Protein AF-I4A085-F1 (afdb_monomer_lite)

Organism: Ornithobacterium rhinotracheale (strain ATCC 51463 / DSM 15997 / CCUG 23171 / CIP 104009 / LMG 9086) (NCBI:txid867902)

Sequence (46 aa):
MQSTFAELNMMLADMPKVGYKKKEPKRLNNIDELAEWLGAEEIERE

Radius of gyration: 17.61 Å; chains: 1; bounding box: 33×36×41 Å

Foldseek 3Di:
DDDDPVRVVVVVVPPPCPVPPPDPDDDDDDDVSVCVVVVPDDPPDD

Structure (mmCIF, N/CA/C/O backbone):
data_AF-I4A085-F1
#
_entry.id   AF-I4A085-F1
#
loop_
_atom_site.group_PDB
_atom_site.id
_atom_site.type_symbol
_atom_site.label_atom_id
_atom_site.label_alt_id
_atom_site.label_comp_id
_atom_site.label_asym_id
_atom_site.label_entity_id
_atom_site.label_seq_id
_atom_site.pdbx_PDB_ins_code
_atom_site.Cartn_x
_atom_site.Cartn_y
_atom_site.Cartn_z
_atom_site.occupancy
_atom_site.B_iso_or_equiv
_atom_site.auth_seq_id
_atom_site.auth_comp_id
_atom_site.auth_asym_id
_atom_site.auth_atom_id
_atom_site.pdbx_PDB_model_num
ATOM 1 N N . MET A 1 1 ? 13.561 -24.032 -2.068 1.00 57.78 1 MET A N 1
ATOM 2 C CA . MET A 1 1 ? 14.446 -23.399 -3.068 1.00 57.78 1 MET A CA 1
ATOM 3 C C . MET A 1 1 ? 14.472 -21.915 -2.739 1.00 57.78 1 MET A C 1
ATOM 5 O O . MET A 1 1 ? 13.407 -21.317 -2.750 1.00 57.78 1 MET A O 1
ATOM 9 N N . GLN A 1 2 ? 15.611 -21.362 -2.314 1.00 68.94 2 GLN A N 1
ATOM 10 C CA . GLN A 1 2 ? 15.755 -19.923 -2.052 1.00 68.94 2 GLN A CA 1
ATOM 11 C C . GLN A 1 2 ? 16.457 -19.294 -3.253 1.00 68.94 2 GLN A C 1
ATOM 13 O O . GLN A 1 2 ? 17.528 -19.765 -3.628 1.00 68.94 2 GLN A O 1
ATOM 18 N N . SER A 1 3 ? 15.846 -18.280 -3.863 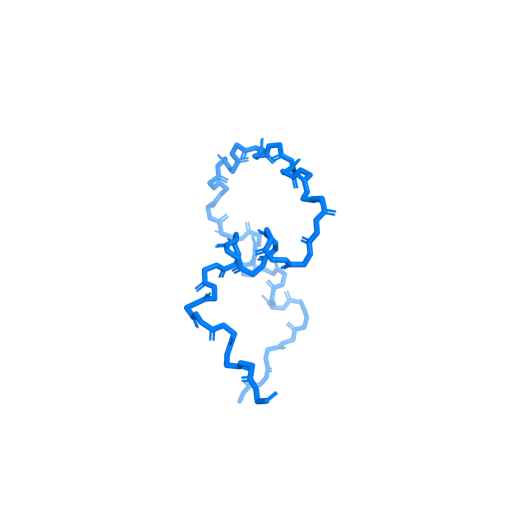1.00 71.19 3 SER A N 1
ATOM 19 C CA . SER A 1 3 ? 16.463 -17.532 -4.961 1.00 71.19 3 SER A CA 1
ATOM 20 C 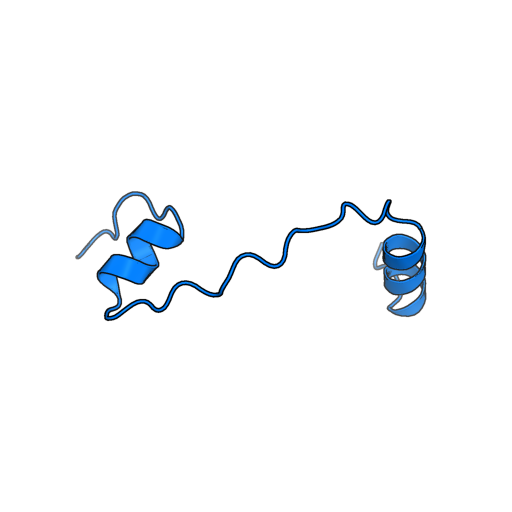C . SER A 1 3 ? 17.527 -16.578 -4.432 1.00 71.19 3 SER A C 1
ATOM 22 O O . SER A 1 3 ? 17.377 -15.995 -3.355 1.00 71.19 3 SER A O 1
ATOM 24 N N . THR A 1 4 ? 18.606 -16.410 -5.189 1.00 85.12 4 THR A N 1
ATOM 25 C CA . THR A 1 4 ? 19.675 -15.474 -4.831 1.00 85.12 4 THR A CA 1
ATOM 26 C C . THR A 1 4 ? 19.236 -14.028 -5.071 1.00 85.12 4 THR A C 1
ATOM 28 O O . THR A 1 4 ? 18.369 -13.743 -5.897 1.00 85.12 4 THR A O 1
ATOM 31 N N . PHE A 1 5 ? 19.861 -13.076 -4.373 1.00 83.19 5 PHE A N 1
ATOM 32 C CA . PHE A 1 5 ? 19.587 -11.646 -4.570 1.00 83.19 5 PHE A CA 1
ATOM 33 C C . PHE A 1 5 ? 19.779 -11.203 -6.033 1.00 83.19 5 PHE A C 1
ATOM 35 O O . PHE A 1 5 ? 19.050 -10.348 -6.532 1.00 83.19 5 PHE A O 1
ATOM 42 N N . ALA A 1 6 ? 20.730 -11.816 -6.744 1.00 84.31 6 ALA A N 1
ATOM 43 C CA . ALA A 1 6 ? 20.967 -11.554 -8.159 1.00 84.31 6 ALA A CA 1
ATOM 44 C C . ALA A 1 6 ? 19.803 -12.028 -9.045 1.00 84.31 6 ALA A C 1
ATOM 46 O O . ALA A 1 6 ? 19.371 -11.289 -9.926 1.00 84.31 6 ALA A O 1
ATOM 47 N N . GLU A 1 7 ? 19.257 -13.216 -8.778 1.00 84.94 7 GLU A 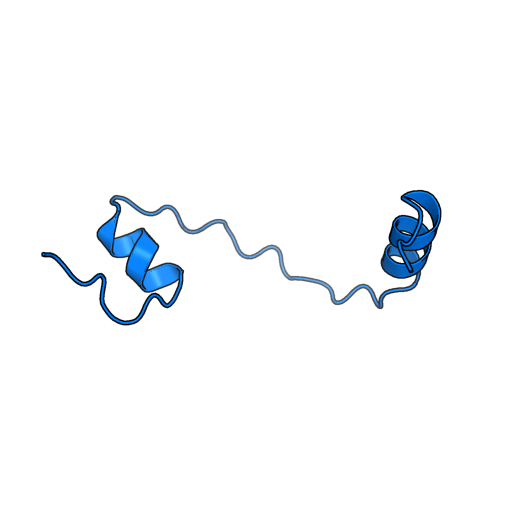N 1
ATOM 48 C CA . GLU A 1 7 ? 18.108 -13.763 -9.511 1.00 84.94 7 GLU A CA 1
ATOM 49 C C . GLU A 1 7 ? 16.854 -12.907 -9.314 1.00 84.94 7 GLU A C 1
ATOM 51 O O . GLU A 1 7 ? 16.153 -12.613 -10.279 1.00 84.94 7 GLU A O 1
ATOM 56 N N . LEU A 1 8 ? 16.612 -12.431 -8.087 1.00 84.38 8 LEU A N 1
ATOM 57 C CA . LEU A 1 8 ? 15.504 -11.514 -7.802 1.00 84.38 8 LEU A CA 1
ATOM 58 C C . LEU A 1 8 ? 15.629 -10.210 -8.601 1.00 84.38 8 LEU A C 1
ATOM 60 O O . LEU A 1 8 ? 14.648 -9.739 -9.174 1.00 84.38 8 LEU A O 1
ATOM 64 N N . ASN A 1 9 ? 16.837 -9.648 -8.696 1.00 84.00 9 ASN A N 1
ATOM 65 C CA . ASN A 1 9 ? 17.073 -8.430 -9.471 1.00 84.00 9 ASN A CA 1
ATOM 66 C C . ASN A 1 9 ? 16.883 -8.640 -10.980 1.00 84.00 9 ASN A C 1
ATOM 68 O O . ASN A 1 9 ? 16.356 -7.750 -11.644 1.00 84.00 9 ASN A O 1
ATOM 72 N N . MET A 1 10 ? 17.270 -9.800 -11.521 1.00 85.50 10 MET A N 1
ATOM 73 C CA . MET A 1 10 ? 17.027 -10.135 -12.930 1.00 85.50 10 MET A CA 1
ATOM 74 C C . MET A 1 10 ? 15.527 -10.252 -13.225 1.00 85.50 10 MET A C 1
ATOM 76 O O . MET A 1 10 ? 15.041 -9.645 -14.175 1.00 85.50 10 MET A O 1
ATOM 80 N N . MET A 1 11 ? 14.772 -10.931 -12.356 1.00 82.69 11 MET A N 1
ATOM 81 C CA . MET A 1 11 ? 13.314 -11.038 -12.493 1.00 82.69 11 MET A CA 1
ATOM 82 C C . MET A 1 11 ? 12.618 -9.669 -12.437 1.00 82.69 11 MET A C 1
ATOM 84 O O . MET A 1 11 ? 11.672 -9.424 -13.182 1.00 82.69 11 MET A O 1
ATOM 88 N N . LEU A 1 12 ? 13.092 -8.757 -11.580 1.00 77.44 12 LEU A N 1
ATOM 89 C CA . LEU A 1 12 ? 12.579 -7.384 -11.505 1.0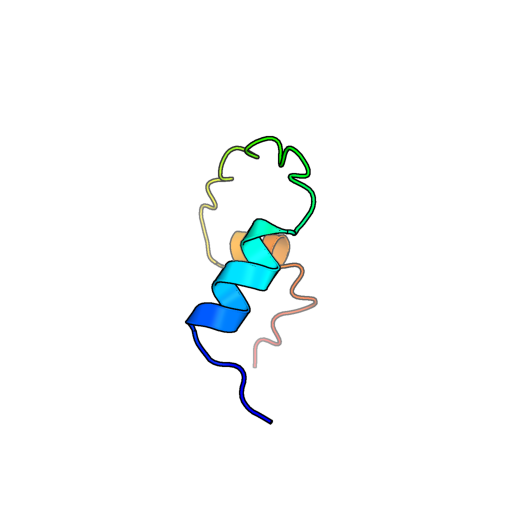0 77.44 12 LEU A CA 1
ATOM 90 C C . LEU A 1 12 ? 12.944 -6.542 -12.736 1.00 77.44 12 LEU A C 1
ATOM 92 O O . LEU A 1 12 ? 12.170 -5.666 -13.119 1.00 77.44 12 LEU A O 1
ATOM 96 N N . ALA A 1 13 ? 14.105 -6.786 -13.349 1.00 78.69 13 ALA A N 1
ATOM 97 C CA . ALA A 1 13 ? 14.552 -6.068 -14.540 1.00 78.69 13 ALA A CA 1
ATOM 98 C C . ALA A 1 13 ? 13.728 -6.427 -15.790 1.00 78.69 13 ALA A C 1
ATOM 100 O O . ALA A 1 13 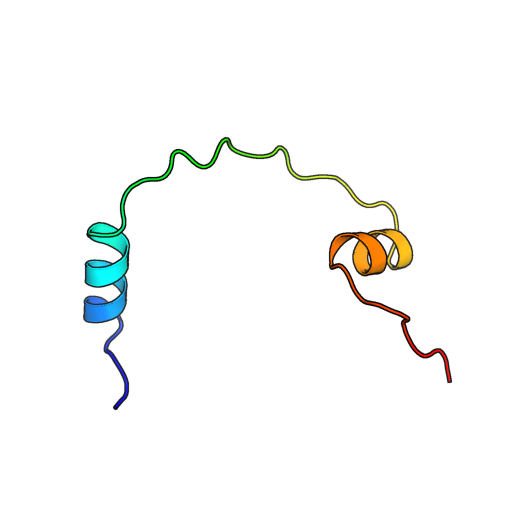? 13.449 -5.541 -16.601 1.00 78.69 13 ALA A O 1
ATOM 101 N N . ASP A 1 14 ? 13.307 -7.689 -15.903 1.00 73.06 14 ASP A N 1
ATOM 102 C CA . ASP A 1 14 ? 12.490 -8.200 -17.013 1.00 73.06 14 ASP A CA 1
ATOM 103 C C . ASP A 1 14 ? 10.985 -7.948 -16.827 1.00 73.06 14 ASP A C 1
ATOM 105 O O . ASP A 1 14 ? 10.190 -8.151 -17.750 1.00 73.06 14 ASP A O 1
ATOM 109 N N . MET A 1 15 ? 10.566 -7.478 -15.647 1.00 73.44 15 MET A N 1
ATOM 110 C CA . MET A 1 15 ? 9.169 -7.151 -15.394 1.00 73.44 15 MET A CA 1
ATOM 111 C C . MET A 1 15 ? 8.748 -5.971 -16.289 1.00 73.44 15 MET A C 1
ATOM 113 O O . MET A 1 15 ? 9.443 -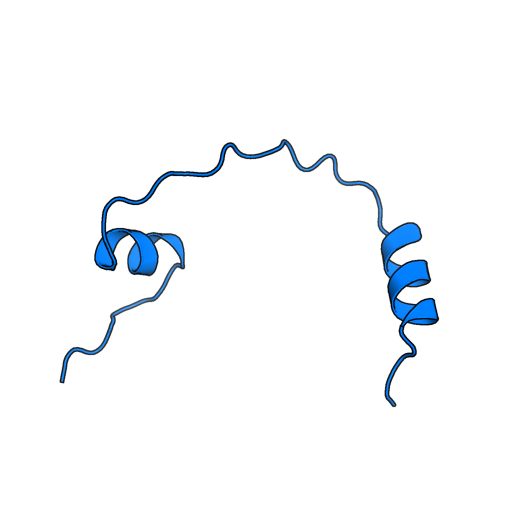4.947 -16.327 1.00 73.44 15 MET A O 1
ATOM 117 N N . PRO A 1 16 ? 7.611 -6.061 -17.009 1.00 73.44 16 PRO A N 1
ATOM 118 C CA . PRO A 1 16 ? 7.130 -4.953 -17.817 1.00 73.44 16 PRO A CA 1
ATOM 119 C C . PRO A 1 16 ? 7.025 -3.717 -16.932 1.00 73.44 16 PRO A C 1
ATOM 121 O O . PRO A 1 16 ? 6.364 -3.744 -15.891 1.00 73.44 16 PRO A O 1
ATOM 124 N N . LYS A 1 17 ? 7.690 -2.631 -17.346 1.00 70.00 17 LYS A N 1
ATOM 125 C CA . LYS A 1 17 ? 7.588 -1.321 -16.701 1.00 70.00 17 LYS A CA 1
ATOM 126 C C . LYS A 1 17 ? 6.179 -0.794 -16.941 1.00 70.00 17 LYS A C 1
ATOM 128 O O . LYS A 1 17 ? 5.960 0.077 -17.778 1.00 70.00 17 LYS A O 1
ATOM 133 N N . VAL A 1 18 ? 5.204 -1.341 -16.218 1.00 67.06 18 VAL A N 1
ATOM 134 C CA . VAL A 1 18 ? 3.942 -0.664 -15.971 1.00 67.06 18 VAL A CA 1
ATOM 135 C C . VAL A 1 18 ? 4.354 0.689 -15.432 1.00 67.06 18 VAL A C 1
ATOM 137 O O . VAL A 1 18 ? 5.020 0.779 -14.401 1.00 67.06 18 VAL A O 1
ATOM 140 N N . GLY A 1 19 ? 4.073 1.736 -16.205 1.00 60.19 19 GLY A N 1
ATOM 141 C CA . GLY A 1 19 ? 4.251 3.104 -15.765 1.00 60.19 19 GLY A CA 1
ATOM 142 C C . GLY A 1 19 ? 3.331 3.298 -14.577 1.00 60.19 19 GLY A C 1
ATOM 143 O O . GLY A 1 19 ? 2.199 3.747 -14.738 1.00 60.19 19 GLY A O 1
ATOM 144 N N . TYR A 1 20 ? 3.787 2.896 -13.392 1.00 62.06 20 TYR A N 1
ATOM 145 C CA . TYR A 1 20 ? 3.156 3.231 -12.141 1.00 62.06 20 TYR A CA 1
ATOM 146 C C . TYR A 1 20 ? 3.176 4.749 -12.133 1.00 62.06 20 TYR A C 1
ATOM 148 O O . TYR A 1 20 ? 4.218 5.369 -11.907 1.00 62.06 20 TYR A O 1
ATOM 156 N N . LYS A 1 21 ? 2.034 5.362 -12.475 1.00 62.94 21 LYS A N 1
ATOM 157 C CA . LYS A 1 21 ? 1.816 6.772 -12.184 1.00 62.94 21 LYS A CA 1
ATOM 158 C C . LYS A 1 21 ? 2.196 6.893 -10.723 1.00 62.94 21 LYS A C 1
ATOM 160 O O . LYS A 1 21 ? 1.615 6.179 -9.904 1.00 62.94 21 LYS A O 1
ATOM 165 N N . LYS A 1 22 ? 3.222 7.694 -10.427 1.00 62.38 22 LYS A N 1
ATOM 166 C CA . LYS A 1 22 ? 3.598 8.008 -9.052 1.00 62.38 22 LYS A CA 1
ATOM 167 C C . LYS A 1 22 ? 2.322 8.533 -8.407 1.00 62.38 22 LYS A C 1
ATOM 169 O O . LYS A 1 22 ? 1.916 9.656 -8.687 1.00 62.38 22 LYS A O 1
ATOM 174 N N . LYS A 1 23 ? 1.617 7.677 -7.668 1.00 66.12 23 LYS A N 1
ATOM 175 C CA . LYS A 1 23 ? 0.492 8.113 -6.857 1.00 66.12 23 LYS A CA 1
ATOM 176 C C . LYS A 1 23 ? 1.139 8.989 -5.802 1.00 66.12 23 LYS A C 1
ATOM 178 O O . LYS A 1 23 ? 2.107 8.560 -5.172 1.00 66.12 23 LYS A O 1
ATOM 183 N N . GLU A 1 24 ? 0.692 10.233 -5.699 1.00 71.44 24 GLU A N 1
ATOM 184 C CA . GLU A 1 24 ? 1.192 11.099 -4.643 1.00 71.44 24 GLU A CA 1
ATOM 185 C C . GLU A 1 24 ? 0.957 10.404 -3.296 1.00 71.44 24 GLU A C 1
ATOM 187 O O . GLU A 1 24 ? -0.105 9.799 -3.099 1.00 71.44 24 GLU A O 1
ATOM 192 N N . PRO A 1 25 ? 1.950 10.409 -2.395 1.00 73.44 25 PRO A N 1
ATOM 193 C CA . PRO A 1 25 ? 1.787 9.791 -1.093 1.00 73.44 25 PRO A CA 1
ATOM 194 C C . PRO A 1 25 ? 0.646 10.497 -0.356 1.00 73.44 25 PRO A C 1
ATOM 196 O O . PRO A 1 25 ? 0.717 11.698 -0.088 1.00 73.44 25 PRO A O 1
ATOM 199 N N . LYS A 1 26 ? -0.414 9.752 -0.027 1.00 77.25 26 LYS A N 1
ATOM 200 C CA . LYS A 1 26 ? -1.496 10.255 0.821 1.00 77.25 26 LYS A CA 1
ATOM 201 C C . LYS A 1 26 ? -0.923 10.456 2.224 1.00 77.25 26 LYS A C 1
ATOM 203 O O . LYS A 1 26 ? -0.418 9.510 2.823 1.00 77.25 26 LYS A O 1
ATOM 208 N N . ARG A 1 27 ? -0.967 11.687 2.739 1.00 81.06 27 ARG A N 1
ATOM 209 C CA . ARG A 1 27 ? -0.667 11.951 4.152 1.00 81.06 27 ARG A CA 1
ATOM 210 C C . ARG A 1 27 ? -1.866 11.507 4.984 1.00 81.06 27 ARG A C 1
ATOM 212 O O . ARG A 1 27 ? -2.985 11.904 4.672 1.00 81.06 27 ARG A O 1
ATOM 219 N N . LEU A 1 28 ? -1.611 10.685 5.994 1.00 85.88 28 LEU A N 1
ATOM 220 C CA . LEU A 1 28 ? -2.607 10.206 6.951 1.00 85.88 28 LEU A CA 1
ATOM 221 C C . LEU A 1 28 ? -2.336 10.886 8.295 1.00 85.88 28 LEU A C 1
ATOM 223 O O . LEU A 1 28 ? -1.174 11.050 8.673 1.00 85.88 28 LEU A O 1
ATOM 227 N N . ASN A 1 29 ? -3.387 11.318 8.984 1.00 86.50 29 ASN A N 1
ATOM 228 C CA . ASN A 1 29 ? -3.275 12.138 10.194 1.00 86.50 29 ASN A CA 1
ATOM 229 C C . ASN A 1 29 ? -3.278 11.316 11.488 1.00 86.50 29 ASN A C 1
ATOM 231 O O . ASN A 1 29 ? -2.898 11.832 12.538 1.00 86.50 29 ASN A O 1
ATOM 235 N N . ASN A 1 30 ? -3.731 10.062 11.439 1.00 87.12 30 ASN A N 1
ATOM 236 C CA . ASN A 1 30 ? -3.857 9.187 12.602 1.00 87.12 30 ASN A CA 1
ATOM 237 C C . ASN A 1 30 ? -3.838 7.696 12.204 1.00 87.12 30 ASN A C 1
ATOM 239 O O . ASN A 1 30 ? -3.787 7.345 11.024 1.00 87.12 30 ASN A O 1
ATOM 243 N N . ILE A 1 31 ? -3.837 6.826 13.219 1.00 84.50 31 ILE A N 1
ATOM 244 C CA . ILE A 1 31 ? -3.744 5.366 13.071 1.00 84.50 31 ILE A CA 1
ATOM 245 C C . ILE A 1 31 ? -5.024 4.770 12.467 1.00 84.50 31 ILE A C 1
ATOM 247 O O . ILE A 1 31 ? -4.935 3.810 11.708 1.00 84.50 31 ILE A O 1
ATOM 251 N N . ASP A 1 32 ? -6.192 5.354 12.738 1.00 82.56 32 ASP A N 1
ATOM 252 C CA . ASP A 1 32 ? -7.463 4.861 12.199 1.00 82.56 32 ASP A CA 1
ATOM 253 C C . ASP A 1 32 ? -7.534 5.081 10.670 1.00 82.56 32 ASP A C 1
ATOM 255 O O . ASP A 1 32 ? -7.872 4.164 9.925 1.00 82.56 32 ASP A O 1
ATOM 259 N N . GLU A 1 33 ? -7.084 6.244 10.175 1.00 83.81 33 GLU A N 1
ATOM 260 C CA . GLU A 1 33 ? -6.940 6.527 8.734 1.00 83.81 33 GLU A CA 1
ATOM 261 C C . GLU A 1 33 ? -5.939 5.584 8.041 1.00 83.81 33 GLU A C 1
ATOM 263 O O . GLU A 1 33 ? -6.090 5.260 6.859 1.00 83.81 33 GLU A O 1
ATOM 268 N N . LEU A 1 34 ? -4.897 5.155 8.762 1.00 82.94 34 LEU A N 1
ATOM 269 C CA . LEU A 1 34 ? -3.938 4.160 8.279 1.00 82.94 34 LEU A CA 1
ATOM 270 C C . LEU A 1 34 ? -4.573 2.777 8.168 1.00 82.94 34 LEU A C 1
ATOM 272 O O . LEU A 1 34 ? -4.383 2.116 7.149 1.00 82.94 34 LEU A O 1
ATOM 276 N N . ALA A 1 35 ? -5.332 2.361 9.177 1.00 81.94 35 ALA A N 1
ATOM 277 C CA . ALA A 1 35 ? -6.023 1.079 9.181 1.00 81.94 35 ALA A CA 1
ATOM 278 C C . ALA A 1 35 ? -7.023 0.973 8.020 1.00 81.94 35 ALA A C 1
ATOM 280 O O . ALA A 1 35 ? -6.999 -0.004 7.271 1.00 81.94 35 ALA A O 1
ATOM 281 N N . GLU A 1 36 ? -7.812 2.027 7.799 1.00 82.50 36 GLU A N 1
ATOM 282 C CA . GLU A 1 36 ? -8.756 2.109 6.682 1.00 82.50 36 GLU A CA 1
ATOM 283 C C . GLU A 1 36 ? -8.035 2.086 5.323 1.00 82.50 36 GLU A C 1
ATOM 285 O O . GLU A 1 36 ? -8.425 1.351 4.416 1.00 82.50 36 GLU A O 1
ATOM 290 N N . TRP A 1 37 ? -6.940 2.846 5.167 1.00 81.00 37 TRP A N 1
ATOM 291 C CA . TRP A 1 37 ? -6.176 2.874 3.912 1.00 81.00 37 TRP A CA 1
ATOM 292 C C . TRP A 1 37 ? -5.503 1.536 3.582 1.00 81.00 37 TRP A C 1
ATOM 294 O O . TRP A 1 37 ? -5.388 1.180 2.408 1.00 81.00 37 TRP A O 1
ATOM 304 N N . LEU A 1 38 ? -5.069 0.795 4.601 1.00 81.69 38 LEU A N 1
ATOM 305 C CA . LEU A 1 38 ? -4.509 -0.547 4.447 1.00 81.69 38 LEU A CA 1
ATOM 306 C C . LEU A 1 38 ? -5.580 -1.609 4.159 1.00 81.69 38 LEU A C 1
ATOM 308 O O . LEU A 1 38 ? -5.222 -2.759 3.911 1.00 81.69 38 LEU A O 1
ATOM 312 N N . GLY A 1 39 ? -6.865 -1.234 4.156 1.00 69.88 39 GLY A N 1
ATOM 313 C CA . GLY A 1 39 ? -7.970 -2.166 3.964 1.00 69.88 39 GLY A CA 1
ATOM 314 C C . GLY A 1 39 ? -8.073 -3.177 5.101 1.00 69.88 39 GLY A C 1
ATOM 315 O O . GLY A 1 39 ? -8.494 -4.306 4.865 1.00 69.88 39 GLY A O 1
ATOM 316 N N . ALA A 1 40 ? -7.642 -2.800 6.311 1.00 66.50 40 ALA A N 1
ATOM 317 C CA . ALA A 1 40 ? -7.848 -3.623 7.488 1.00 66.50 40 ALA A CA 1
ATOM 318 C C . ALA A 1 40 ? -9.345 -3.589 7.829 1.00 66.50 40 ALA A C 1
ATOM 320 O O . ALA A 1 40 ? -9.844 -2.607 8.380 1.00 66.50 40 ALA A O 1
ATOM 321 N N . GLU A 1 41 ? -10.067 -4.640 7.443 1.00 56.41 41 GLU A N 1
ATOM 322 C CA . GLU A 1 41 ? -11.389 -4.934 7.991 1.00 56.41 41 GLU A CA 1
ATOM 323 C C . GLU A 1 41 ? -11.227 -5.125 9.505 1.00 56.41 41 GLU A C 1
ATOM 325 O O . GLU A 1 41 ? -10.496 -6.010 9.932 1.00 56.41 41 GLU A O 1
ATOM 330 N N . GLU A 1 42 ? -11.842 -4.221 10.273 1.00 52.94 42 GLU A N 1
ATOM 331 C CA . GLU A 1 42 ? -11.991 -4.236 11.735 1.00 52.94 42 GLU A CA 1
ATOM 332 C C . GLU A 1 42 ? -10.711 -4.531 12.543 1.00 52.94 42 GLU A C 1
ATOM 334 O O . GLU A 1 42 ? -10.309 -5.669 12.769 1.00 52.94 42 GLU A O 1
ATOM 339 N N . ILE A 1 43 ? -10.100 -3.477 13.099 1.00 58.12 43 ILE A N 1
ATOM 340 C CA . ILE A 1 43 ? -9.219 -3.655 14.259 1.00 58.12 43 ILE A CA 1
ATOM 341 C C . ILE A 1 43 ? -10.114 -4.141 15.405 1.00 58.12 43 ILE A C 1
ATOM 343 O O . ILE A 1 43 ? -10.821 -3.328 16.005 1.00 58.12 43 ILE A O 1
ATOM 347 N N . GLU A 1 44 ? -10.097 -5.442 15.701 1.00 59.50 44 GLU A N 1
ATOM 348 C CA . GLU A 1 44 ? -10.643 -5.974 16.950 1.00 59.50 44 GLU A CA 1
ATOM 349 C C . GLU A 1 44 ? -9.981 -5.215 18.110 1.00 59.50 44 GLU A C 1
ATOM 351 O O . GLU A 1 44 ? -8.782 -5.339 18.371 1.00 59.50 44 GLU A O 1
ATOM 356 N N . ARG A 1 45 ? -10.751 -4.336 18.755 1.00 59.12 45 ARG A N 1
ATOM 357 C CA . ARG A 1 45 ? -10.355 -3.689 20.003 1.00 59.12 45 ARG A CA 1
ATOM 358 C C . ARG A 1 45 ? -10.873 -4.572 21.135 1.00 59.12 45 ARG A C 1
ATOM 360 O O . ARG A 1 45 ? -12.073 -4.558 21.403 1.00 59.12 45 ARG A O 1
ATOM 367 N N . GLU A 1 46 ? -9.973 -5.356 21.725 1.00 52.50 46 GLU A N 1
ATOM 368 C CA . GLU A 1 46 ? -10.188 -6.042 23.011 1.00 52.50 46 GLU A CA 1
ATOM 369 C C . GLU A 1 46 ? -10.315 -5.050 24.178 1.00 52.50 46 GLU A C 1
ATOM 371 O O . GLU A 1 46 ? -9.624 -4.000 24.159 1.00 52.50 46 GLU A O 1
#

Secondary structure (DSSP, 8-state):
-PPPHHHHHHHHHHS-------PPPPP--SHHHHHHHTT-------

pLDDT: mean 73.86, std 10.44, range [52.5, 87.12]